Protein AF-A0A3N4JRL7-F1 (afdb_monomer_lite)

Foldseek 3Di:
DDDDDDDPPDPDDDDDDDDPDPVVVVVVVVCCVVPVDPVVVVLVVLVVVADPPAQCVPCVDPVNVCLVVVVDPPDPDPRDDDDDDDPPPCPSRHD

Secondary structure (DSSP, 8-state):
--------------------SSHHHHHHHHHHHH--S-HHHHHHHHHHTPPTTTTHHHHTSHHHHHHHTT-STT------------TTSSGGG--

Structure (mmCIF, N/CA/C/O backbone):
data_AF-A0A3N4JRL7-F1
#
_entry.id   AF-A0A3N4JRL7-F1
#
loop_
_atom_site.group_PDB
_atom_site.id
_atom_site.type_symbol
_atom_site.label_atom_id
_atom_site.label_alt_id
_atom_site.label_comp_id
_atom_site.label_asym_id
_atom_site.label_entity_id
_atom_site.label_seq_id
_atom_site.pdbx_PDB_ins_code
_atom_site.Cartn_x
_atom_site.Cartn_y
_atom_site.Cartn_z
_atom_site.occupancy
_atom_site.B_iso_or_equiv
_atom_site.auth_seq_id
_atom_site.auth_comp_id
_atom_site.auth_asym_id
_atom_site.auth_atom_id
_atom_site.pdbx_PDB_model_num
ATOM 1 N N . MET A 1 1 ? -15.502 32.210 -12.334 1.00 41.66 1 MET A N 1
ATOM 2 C CA . MET A 1 1 ? -15.622 31.040 -13.228 1.00 41.66 1 MET A CA 1
ATOM 3 C C . MET A 1 1 ? -14.226 30.648 -13.697 1.00 41.66 1 MET A C 1
ATOM 5 O O . MET A 1 1 ? -13.744 31.226 -14.654 1.00 41.66 1 MET A O 1
ATOM 9 N N . SER A 1 2 ? -13.546 29.746 -12.988 1.00 27.58 2 SER A N 1
ATOM 10 C CA . SER A 1 2 ? -12.447 28.947 -13.548 1.00 27.58 2 SER A CA 1
ATOM 11 C C . SER A 1 2 ? -12.158 27.776 -12.610 1.00 27.58 2 SER A C 1
ATOM 13 O O . SER A 1 2 ? -12.027 27.971 -11.404 1.00 27.58 2 SER A O 1
ATOM 15 N N . ARG A 1 3 ? -12.145 26.568 -13.174 1.00 40.06 3 ARG A N 1
ATOM 16 C CA . ARG A 1 3 ? -11.757 25.313 -12.526 1.00 40.06 3 ARG A CA 1
ATOM 17 C C . ARG A 1 3 ? -10.258 25.137 -12.725 1.00 40.06 3 ARG A C 1
ATOM 19 O O . ARG A 1 3 ? -9.806 25.296 -13.851 1.00 40.06 3 ARG A O 1
ATOM 26 N N . TYR A 1 4 ? -9.547 24.692 -11.696 1.00 32.97 4 TYR A N 1
ATOM 27 C CA . TYR A 1 4 ? -8.280 23.993 -11.888 1.00 32.97 4 TYR A CA 1
ATOM 28 C C . TYR A 1 4 ? -8.306 22.706 -11.066 1.00 32.97 4 TYR A C 1
ATOM 3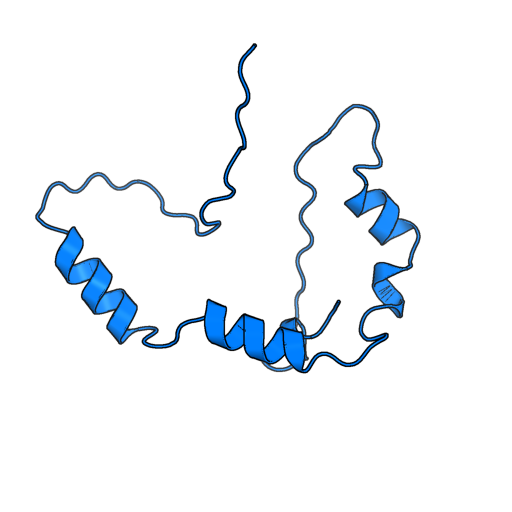0 O O . TYR A 1 4 ? -8.272 22.734 -9.838 1.00 32.97 4 TYR A O 1
ATOM 38 N N . LEU A 1 5 ? -8.452 21.585 -11.781 1.00 41.19 5 LEU A N 1
ATOM 39 C CA . LEU A 1 5 ? -8.035 20.271 -11.313 1.00 41.19 5 LEU A CA 1
ATOM 40 C C . LEU A 1 5 ? -6.511 20.310 -11.179 1.00 41.19 5 LEU A C 1
ATOM 42 O O . LEU A 1 5 ? -5.820 20.690 -12.122 1.00 41.19 5 LEU A O 1
ATOM 46 N N . SER A 1 6 ? -6.010 19.945 -10.006 1.00 35.03 6 SER A N 1
ATOM 47 C CA . SER A 1 6 ? -4.592 19.679 -9.798 1.00 35.03 6 SER A CA 1
ATOM 48 C C . SER A 1 6 ? -4.365 18.196 -10.060 1.00 35.03 6 SER A C 1
ATOM 50 O O . SER A 1 6 ? -4.720 17.348 -9.237 1.00 35.03 6 SER A O 1
ATOM 52 N N . ASP A 1 7 ? -3.840 17.892 -11.244 1.00 35.53 7 ASP A N 1
ATOM 53 C CA . ASP A 1 7 ? -3.345 16.567 -11.589 1.00 35.53 7 ASP A CA 1
ATOM 54 C C . ASP A 1 7 ? -2.097 16.272 -10.748 1.00 35.53 7 ASP A C 1
ATOM 56 O O . ASP A 1 7 ? -1.056 16.919 -10.876 1.00 35.53 7 ASP A O 1
ATOM 60 N N . ASN A 1 8 ? -2.209 15.281 -9.862 1.00 38.88 8 ASN A N 1
ATOM 61 C CA . ASN A 1 8 ? -1.096 14.760 -9.078 1.00 38.88 8 ASN A CA 1
ATOM 62 C C . ASN A 1 8 ? -0.172 13.941 -9.993 1.00 38.88 8 ASN A C 1
ATOM 64 O O . ASN A 1 8 ? -0.342 12.733 -10.169 1.00 38.88 8 ASN A O 1
ATOM 68 N N . VAL A 1 9 ? 0.782 14.630 -10.616 1.00 41.38 9 VAL A N 1
ATOM 69 C CA . VAL A 1 9 ? 1.793 14.039 -11.490 1.00 41.38 9 VAL A CA 1
ATOM 70 C C . VAL A 1 9 ? 3.074 13.786 -10.686 1.00 41.38 9 VAL A C 1
ATOM 72 O O . VAL A 1 9 ? 3.834 14.699 -10.389 1.00 41.38 9 VAL A O 1
ATOM 75 N N . ASN A 1 10 ? 3.322 12.500 -10.420 1.00 42.91 10 ASN A N 1
ATOM 76 C CA . ASN A 1 10 ? 4.628 11.877 -10.171 1.00 42.91 10 ASN A CA 1
ATOM 77 C C . ASN A 1 10 ? 5.431 12.338 -8.938 1.00 42.91 10 ASN A C 1
ATOM 79 O O . ASN A 1 10 ? 6.379 13.115 -9.029 1.00 42.91 10 ASN A O 1
ATOM 83 N N . SER A 1 11 ? 5.170 11.687 -7.801 1.00 36.69 11 SER A N 1
ATOM 84 C CA . SER A 1 11 ? 6.099 11.625 -6.665 1.00 36.69 11 SER A CA 1
ATOM 85 C C . SER A 1 11 ? 7.294 10.708 -6.982 1.00 36.69 11 SER A C 1
ATOM 87 O O . SER A 1 11 ? 7.350 9.550 -6.579 1.00 36.69 11 SER A O 1
ATOM 89 N N . PHE A 1 12 ? 8.261 11.232 -7.731 1.00 43.75 12 PHE A N 1
ATOM 90 C CA . PHE A 1 12 ? 9.648 10.770 -7.705 1.00 43.75 12 PHE A CA 1
ATOM 91 C C . PHE A 1 12 ? 10.523 12.021 -7.704 1.00 43.75 12 PHE A C 1
ATOM 93 O O . PHE A 1 12 ? 10.529 12.768 -8.679 1.00 43.75 12 PHE A O 1
ATOM 100 N N . ASN A 1 13 ? 11.216 12.282 -6.592 1.00 47.38 13 ASN A N 1
ATOM 101 C CA . ASN A 1 13 ? 12.112 13.429 -6.446 1.00 47.38 13 ASN A CA 1
ATOM 102 C C . ASN A 1 13 ? 13.189 13.404 -7.542 1.00 47.38 13 ASN A C 1
ATOM 104 O O . ASN A 1 13 ? 14.169 12.668 -7.441 1.00 47.38 13 ASN A O 1
ATOM 108 N N . VAL A 1 14 ? 13.007 14.219 -8.581 1.00 42.47 14 VAL A N 1
ATOM 109 C CA . VAL A 1 14 ? 14.044 14.548 -9.559 1.00 42.47 14 VAL A CA 1
ATOM 110 C C . VAL A 1 14 ? 14.581 15.918 -9.168 1.00 42.47 14 VAL A C 1
ATOM 112 O O . VAL A 1 14 ? 13.950 16.942 -9.415 1.00 42.47 14 VAL A O 1
ATOM 115 N N . SER A 1 15 ? 15.738 15.943 -8.515 1.00 40.59 15 SER A N 1
ATOM 116 C CA . SER A 1 15 ? 16.517 17.163 -8.335 1.00 40.59 15 SER A CA 1
ATOM 117 C C . SER A 1 15 ? 16.918 17.701 -9.714 1.00 40.59 15 SER A C 1
ATOM 119 O O . SER A 1 15 ? 17.569 17.012 -10.499 1.00 40.59 15 SER A O 1
ATOM 121 N N . ASN A 1 16 ? 16.493 18.930 -10.022 1.00 44.72 16 ASN A N 1
ATOM 122 C CA . ASN A 1 16 ? 16.807 19.630 -11.268 1.00 44.72 16 ASN A CA 1
ATOM 123 C C . ASN A 1 16 ? 18.320 19.879 -11.375 1.00 44.72 16 ASN A C 1
ATOM 125 O O . ASN A 1 16 ? 18.837 20.863 -10.849 1.00 44.72 16 ASN A O 1
ATOM 129 N N . VAL A 1 17 ? 19.026 19.007 -12.091 1.00 45.03 17 VAL A N 1
ATOM 130 C CA . VAL A 1 17 ? 20.345 19.314 -12.651 1.00 45.03 17 VAL A CA 1
ATOM 131 C C . VAL A 1 17 ? 20.117 19.708 -14.105 1.00 45.03 17 VAL A C 1
ATOM 133 O O . VAL A 1 17 ? 19.774 18.877 -14.945 1.00 45.03 17 VAL A O 1
ATOM 136 N N . SER A 1 18 ? 20.245 21.005 -14.378 1.00 49.41 18 SER A N 1
ATOM 137 C CA . SER A 1 18 ? 20.095 21.573 -15.716 1.00 49.41 18 SER A CA 1
ATOM 138 C C . SE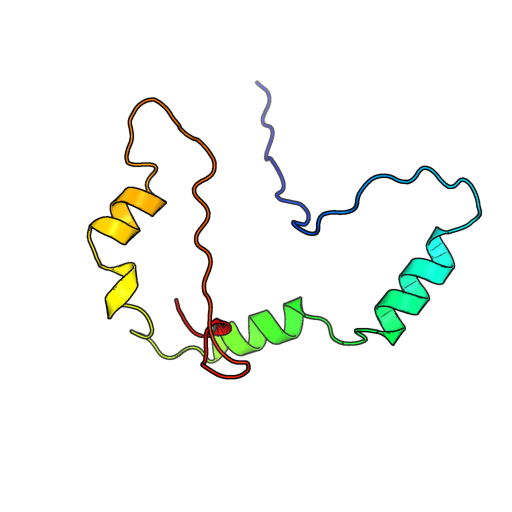R A 1 18 ? 21.288 21.160 -16.581 1.00 49.41 18 SER A C 1
ATOM 140 O O . SER A 1 18 ? 22.316 21.828 -16.582 1.00 49.41 18 SER A O 1
ATOM 142 N N . ASN A 1 19 ? 21.160 20.041 -17.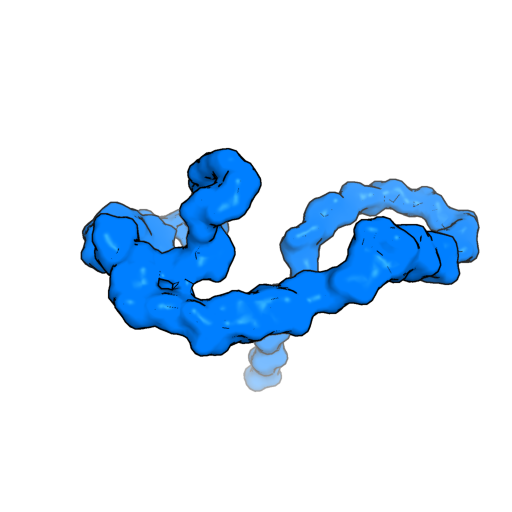298 1.00 46.00 19 ASN A N 1
ATOM 143 C CA . ASN A 1 19 ? 22.127 19.608 -18.303 1.00 46.00 19 ASN A CA 1
ATOM 144 C C . ASN A 1 19 ? 21.465 19.641 -19.683 1.00 46.00 19 ASN A C 1
ATOM 146 O O . ASN A 1 19 ? 20.738 18.734 -20.088 1.00 46.00 19 ASN A O 1
ATOM 150 N N . HIS A 1 20 ? 21.732 20.723 -20.406 1.00 45.81 20 HIS A N 1
ATOM 151 C CA . HIS A 1 20 ? 21.390 20.900 -21.809 1.00 45.81 20 HIS A CA 1
ATOM 152 C C . HIS A 1 20 ? 22.291 20.006 -22.687 1.00 45.81 20 HIS A C 1
ATOM 154 O O . HIS A 1 20 ? 23.255 20.482 -23.281 1.00 45.81 20 HIS A O 1
ATOM 160 N N . PHE A 1 21 ? 21.990 18.710 -22.804 1.00 46.09 21 PHE A N 1
ATOM 161 C CA . PHE A 1 21 ? 22.663 17.819 -23.765 1.00 46.09 21 PHE A CA 1
ATOM 162 C C . PHE A 1 21 ? 21.765 16.647 -24.183 1.00 46.09 21 PHE A C 1
ATOM 164 O O . PHE A 1 21 ? 21.883 15.583 -23.602 1.00 46.09 21 PHE A O 1
ATOM 171 N N . THR A 1 22 ? 20.821 16.836 -25.117 1.00 50.88 22 THR A N 1
ATOM 172 C CA . THR A 1 22 ? 20.080 15.738 -25.803 1.00 50.88 22 THR A CA 1
ATOM 173 C C . THR A 1 22 ? 19.696 14.525 -24.915 1.00 50.88 22 THR A C 1
ATOM 175 O O . THR A 1 22 ? 19.783 13.378 -25.336 1.00 50.88 22 THR A O 1
ATOM 178 N N . VAL A 1 23 ? 19.289 14.776 -23.658 1.00 52.72 23 VAL A N 1
ATOM 179 C CA . VAL A 1 23 ? 19.181 13.778 -22.563 1.00 52.72 23 VAL A CA 1
ATOM 180 C C . VAL A 1 23 ? 17.895 12.939 -22.651 1.00 52.72 23 VAL A C 1
ATOM 182 O O . VAL A 1 23 ? 17.772 11.905 -21.993 1.00 52.72 23 VAL A O 1
ATOM 185 N N . ALA A 1 24 ? 16.917 13.382 -23.446 1.00 56.84 24 ALA A N 1
ATOM 186 C CA . ALA A 1 24 ? 15.580 12.790 -23.481 1.00 56.84 24 ALA A CA 1
ATOM 187 C C . ALA A 1 24 ? 15.567 11.327 -23.968 1.00 56.84 24 ALA A C 1
ATOM 189 O O . ALA A 1 24 ? 14.841 10.516 -23.387 1.00 56.84 24 ALA A O 1
ATOM 190 N N . ASP A 1 25 ? 16.399 10.979 -24.958 1.00 60.09 25 ASP A N 1
ATOM 191 C CA . ASP A 1 25 ? 16.439 9.621 -25.522 1.00 60.09 25 ASP A CA 1
ATOM 192 C C . ASP A 1 25 ? 17.077 8.621 -24.552 1.00 60.09 25 ASP A C 1
ATOM 194 O O . ASP A 1 25 ? 16.438 7.653 -24.140 1.00 60.09 25 ASP A O 1
ATOM 198 N N . HIS A 1 26 ? 18.284 8.900 -24.058 1.00 73.12 26 HIS A N 1
ATOM 199 C CA . HIS A 1 26 ? 18.997 7.944 -23.206 1.00 73.12 26 HIS A CA 1
ATOM 200 C C . HIS A 1 26 ? 18.334 7.717 -21.848 1.00 73.12 26 HIS A C 1
ATOM 202 O O . HIS A 1 26 ? 18.379 6.610 -21.320 1.00 73.12 26 HIS A O 1
ATOM 208 N N . ARG A 1 27 ? 17.688 8.732 -21.256 1.00 77.88 27 ARG A N 1
ATOM 209 C CA . ARG A 1 27 ? 16.960 8.539 -19.990 1.00 77.88 27 ARG A CA 1
ATOM 210 C C . ARG A 1 27 ? 15.805 7.557 -20.167 1.00 77.88 27 ARG A C 1
ATOM 212 O O . ARG A 1 27 ? 15.592 6.716 -19.298 1.00 77.88 27 ARG A O 1
ATOM 219 N N . SER A 1 28 ? 15.064 7.676 -21.263 1.00 75.44 28 SER A N 1
ATOM 220 C CA . SER A 1 28 ? 13.921 6.809 -21.553 1.00 75.44 28 SER A CA 1
ATOM 221 C C . SER A 1 28 ? 14.382 5.379 -21.834 1.00 75.44 28 SER A C 1
ATOM 223 O O . SER A 1 28 ? 13.815 4.440 -21.283 1.00 75.44 28 SER A O 1
ATOM 225 N N . GLU A 1 29 ? 15.471 5.217 -22.587 1.00 81.00 29 GLU A N 1
ATOM 226 C CA . GLU A 1 29 ? 16.120 3.923 -22.839 1.00 81.00 29 GLU A CA 1
ATOM 227 C C . GLU A 1 29 ? 16.644 3.271 -21.553 1.00 81.00 29 GLU A C 1
ATOM 229 O O . GLU A 1 29 ? 16.393 2.094 -21.305 1.00 81.00 29 GLU A O 1
ATOM 234 N N . ILE A 1 30 ? 17.326 4.036 -20.693 1.00 82.31 30 ILE A N 1
ATOM 235 C CA . ILE A 1 30 ? 17.850 3.547 -19.411 1.00 82.31 30 ILE A CA 1
ATOM 236 C C . ILE A 1 30 ? 16.706 3.164 -18.470 1.00 82.31 30 ILE A C 1
ATOM 238 O O . ILE A 1 30 ? 16.792 2.137 -17.805 1.00 82.31 30 ILE A O 1
ATOM 242 N N . LEU A 1 31 ? 15.627 3.950 -18.401 1.00 75.06 31 LEU A N 1
ATOM 243 C CA . LEU A 1 31 ? 14.460 3.614 -17.579 1.00 75.06 31 LEU A CA 1
ATOM 244 C C . LEU A 1 31 ? 13.740 2.367 -18.103 1.00 75.06 31 LEU A C 1
ATOM 246 O O . LEU A 1 31 ? 13.387 1.504 -17.301 1.00 75.06 31 LEU A O 1
ATOM 250 N N . ALA A 1 32 ? 13.589 2.239 -19.423 1.00 76.19 32 ALA A N 1
ATOM 251 C CA . ALA A 1 32 ? 13.047 1.042 -20.058 1.00 76.19 32 ALA A CA 1
ATOM 252 C C . ALA A 1 32 ? 13.946 -0.189 -19.844 1.00 76.19 32 ALA A C 1
ATOM 254 O O . ALA A 1 32 ? 13.443 -1.298 -19.700 1.00 76.19 32 ALA A O 1
ATOM 255 N N . TRP A 1 33 ? 15.267 -0.009 -19.773 1.00 82.56 33 TRP A N 1
ATOM 256 C CA . TRP A 1 33 ? 16.220 -1.078 -19.472 1.00 82.56 33 TRP A CA 1
ATOM 257 C C . TRP A 1 33 ? 16.234 -1.474 -17.984 1.00 82.56 33 TRP A C 1
ATOM 259 O O . TRP A 1 33 ? 16.239 -2.662 -17.667 1.00 82.56 33 TRP A O 1
ATOM 269 N N . LEU A 1 34 ? 16.213 -0.501 -17.065 1.00 75.38 34 LEU A N 1
ATOM 270 C CA . LEU A 1 34 ? 16.235 -0.723 -15.609 1.00 75.38 34 LEU A CA 1
ATOM 271 C C . LEU A 1 34 ? 14.919 -1.294 -15.082 1.00 75.38 34 LEU A C 1
ATOM 273 O O . LEU A 1 34 ? 14.905 -2.137 -14.186 1.00 75.38 34 LEU A O 1
ATOM 277 N N . SER A 1 35 ? 13.806 -0.795 -15.606 1.00 67.81 35 SER A N 1
ATOM 278 C CA . SER A 1 35 ? 12.463 -1.232 -15.260 1.00 67.81 35 SER A CA 1
ATOM 279 C C . SER A 1 35 ? 11.643 -1.320 -16.543 1.00 67.81 35 SER A C 1
ATOM 281 O O . SER A 1 35 ? 10.770 -0.482 -16.762 1.00 67.81 35 SER A O 1
ATOM 283 N N . PRO A 1 36 ? 11.832 -2.385 -17.350 1.00 67.38 36 PRO A N 1
ATOM 284 C CA . PRO A 1 36 ? 10.928 -2.690 -18.470 1.00 67.38 36 PRO A CA 1
ATOM 285 C C . PRO A 1 36 ? 9.487 -2.941 -17.994 1.00 67.38 36 PRO A C 1
ATOM 287 O O . PRO A 1 36 ? 8.554 -3.091 -18.776 1.00 67.38 36 PRO A O 1
ATOM 290 N N . LEU A 1 37 ? 9.329 -3.043 -16.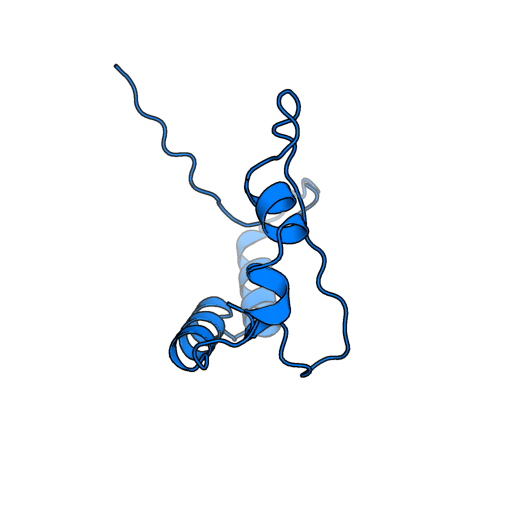675 1.00 58.22 37 LEU A N 1
ATOM 291 C CA . LEU A 1 37 ? 8.126 -3.306 -15.929 1.00 58.22 37 LEU A CA 1
ATOM 292 C C . LEU A 1 37 ? 7.340 -2.021 -15.761 1.00 58.22 37 LEU A C 1
ATOM 294 O O . LEU A 1 37 ? 7.722 -1.185 -14.952 1.00 58.22 37 LEU A O 1
ATOM 298 N N . GLU A 1 38 ? 6.211 -1.956 -16.449 1.00 70.88 38 GLU A N 1
ATOM 299 C CA . GLU A 1 38 ? 5.048 -1.125 -16.158 1.00 70.88 38 GLU A CA 1
ATOM 300 C C . GLU A 1 38 ? 4.634 -1.274 -14.677 1.00 70.88 38 GLU A C 1
ATOM 302 O O . GLU A 1 38 ? 3.833 -2.159 -14.333 1.00 70.88 38 GLU A O 1
ATOM 307 N N . PRO A 1 39 ? 5.150 -0.447 -13.744 1.00 76.19 39 PRO A N 1
ATOM 308 C CA . PRO A 1 39 ? 4.909 -0.649 -12.318 1.00 76.19 39 PRO A CA 1
ATOM 309 C C . PRO A 1 39 ? 3.440 -0.387 -12.005 1.00 76.19 39 PRO A C 1
ATOM 311 O O . PRO A 1 39 ? 2.870 -0.999 -11.104 1.00 76.19 39 PRO A O 1
ATOM 314 N N . GLN A 1 40 ? 2.822 0.487 -12.804 1.00 79.38 40 GLN A N 1
ATOM 315 C CA . GLN A 1 40 ? 1.398 0.757 -12.787 1.00 79.38 40 GLN A CA 1
ATOM 316 C C . GLN A 1 40 ? 0.600 -0.506 -13.109 1.00 79.38 40 GLN A C 1
ATOM 318 O O . GLN A 1 40 ? -0.251 -0.880 -12.309 1.00 79.38 40 GLN A O 1
ATOM 323 N N . THR A 1 41 ? 0.914 -1.220 -14.193 1.00 83.56 41 THR A N 1
ATOM 324 C CA . THR A 1 41 ? 0.232 -2.473 -14.564 1.00 83.56 41 THR A CA 1
ATOM 325 C C . THR A 1 41 ? 0.340 -3.518 -13.460 1.00 83.56 41 THR A C 1
ATOM 327 O O . THR A 1 41 ? -0.670 -4.087 -13.044 1.00 83.56 41 THR A O 1
ATOM 330 N N . ARG A 1 42 ? 1.540 -3.717 -12.900 1.00 82.75 42 ARG A N 1
ATOM 331 C CA . ARG A 1 42 ? 1.731 -4.636 -11.767 1.00 82.75 42 ARG A CA 1
ATOM 332 C C . ARG A 1 42 ? 0.955 -4.186 -10.530 1.00 82.75 42 ARG A C 1
ATOM 334 O O . ARG A 1 42 ? 0.390 -5.012 -9.820 1.00 82.75 42 ARG A O 1
ATOM 341 N N . HIS A 1 43 ? 0.927 -2.887 -10.249 1.00 83.88 43 HIS A N 1
ATOM 342 C CA . HIS A 1 43 ? 0.172 -2.349 -9.126 1.00 83.88 43 HIS A CA 1
ATOM 343 C C . HIS A 1 43 ? -1.335 -2.558 -9.315 1.00 83.88 43 HIS A C 1
ATOM 345 O O . HIS A 1 43 ? -2.001 -2.953 -8.362 1.00 83.88 43 HIS A O 1
ATOM 351 N N . GLN A 1 44 ? -1.869 -2.357 -10.525 1.00 87.12 44 GLN A N 1
ATOM 352 C CA . GLN A 1 44 ? -3.275 -2.636 -10.826 1.00 87.12 44 GLN A CA 1
ATOM 353 C C . GLN A 1 44 ? -3.602 -4.125 -10.667 1.00 87.12 44 GLN A C 1
ATOM 355 O O . GLN A 1 44 ? -4.592 -4.448 -10.019 1.00 87.12 44 GLN A O 1
ATOM 360 N N . ASP A 1 45 ? -2.753 -5.030 -11.160 1.00 88.56 45 ASP A N 1
ATOM 361 C CA . ASP A 1 45 ? -2.931 -6.477 -10.963 1.00 88.56 45 ASP A CA 1
ATOM 362 C C . ASP A 1 45 ? -2.889 -6.872 -9.475 1.00 88.56 45 ASP A C 1
ATOM 364 O O . ASP A 1 45 ? -3.704 -7.655 -8.998 1.00 88.56 45 ASP A O 1
ATOM 368 N N . ILE A 1 46 ? -1.999 -6.272 -8.679 1.00 88.38 46 ILE A N 1
ATOM 369 C CA . ILE A 1 46 ? -2.005 -6.495 -7.226 1.00 88.38 46 ILE A CA 1
ATOM 370 C C . ILE A 1 46 ? -3.296 -5.956 -6.606 1.00 88.38 46 ILE A C 1
ATOM 372 O O . ILE A 1 46 ? -3.866 -6.614 -5.738 1.00 88.38 46 ILE A O 1
ATOM 376 N N . ARG A 1 47 ? -3.777 -4.782 -7.038 1.00 87.31 47 ARG A N 1
ATOM 377 C CA . ARG A 1 47 ? -5.025 -4.186 -6.537 1.00 87.31 47 ARG A CA 1
ATOM 378 C C . ARG A 1 47 ? -6.231 -5.087 -6.784 1.00 87.31 47 ARG A C 1
ATOM 380 O O . ARG A 1 47 ? -7.046 -5.204 -5.874 1.00 87.31 47 ARG A O 1
ATOM 387 N N . THR A 1 48 ? -6.337 -5.731 -7.949 1.00 89.81 48 THR A N 1
ATOM 388 C CA . THR A 1 48 ? -7.445 -6.659 -8.250 1.00 89.81 48 THR A CA 1
ATOM 389 C C . THR A 1 48 ? -7.377 -7.942 -7.423 1.00 89.81 48 THR A C 1
ATOM 391 O O . THR A 1 48 ? -8.410 -8.549 -7.158 1.00 89.81 48 THR A O 1
ATOM 394 N N . ARG A 1 49 ? -6.183 -8.334 -6.967 1.00 89.31 49 ARG A N 1
ATOM 395 C CA . ARG A 1 49 ? -5.948 -9.535 -6.147 1.00 89.31 49 ARG A CA 1
ATOM 396 C C . ARG A 1 49 ? -5.970 -9.288 -4.637 1.00 89.31 49 ARG A C 1
ATOM 398 O O . ARG A 1 49 ? -5.741 -10.228 -3.874 1.00 89.31 49 ARG A O 1
ATOM 405 N N . ARG A 1 50 ? -6.185 -8.053 -4.169 1.00 89.88 50 ARG A N 1
ATOM 406 C CA . ARG A 1 50 ? -6.225 -7.772 -2.724 1.00 89.88 50 ARG A CA 1
ATOM 407 C C . ARG A 1 50 ? -7.400 -8.496 -2.075 1.00 89.88 50 ARG A C 1
ATOM 409 O O . ARG A 1 50 ? -8.525 -8.443 -2.560 1.00 89.88 50 ARG A O 1
ATOM 416 N N . VAL A 1 51 ? -7.129 -9.130 -0.940 1.00 89.62 51 VAL A N 1
ATOM 417 C CA . VAL A 1 51 ? -8.157 -9.771 -0.120 1.00 89.62 51 VAL A CA 1
ATOM 418 C C . VAL A 1 51 ? -8.843 -8.706 0.735 1.00 89.62 51 VAL A C 1
ATOM 420 O O . VAL A 1 51 ? -8.183 -7.861 1.344 1.00 89.62 51 VAL A O 1
ATOM 423 N N . ASN A 1 52 ? -10.175 -8.743 0.785 1.00 89.69 52 ASN A N 1
ATOM 424 C CA . ASN A 1 52 ? -10.959 -7.825 1.609 1.00 89.69 52 ASN A CA 1
ATOM 425 C C . ASN A 1 52 ? -10.588 -7.956 3.095 1.00 89.69 52 ASN A C 1
ATOM 427 O O . ASN A 1 52 ? -10.330 -9.050 3.589 1.00 89.69 52 ASN A O 1
ATOM 431 N N . GLY A 1 53 ? -10.574 -6.830 3.810 1.00 89.25 53 GLY A N 1
ATOM 432 C CA . GLY A 1 53 ? -10.253 -6.780 5.242 1.00 89.25 53 GLY A CA 1
ATOM 433 C C . GLY A 1 53 ? -8.755 -6.709 5.570 1.00 89.25 53 GLY A C 1
ATOM 434 O O . GLY A 1 53 ? -8.397 -6.392 6.706 1.00 89.25 53 GLY A O 1
ATOM 435 N N . VAL A 1 54 ? -7.858 -6.925 4.599 1.00 91.75 54 VAL A N 1
ATOM 436 C CA . VAL A 1 54 ? -6.410 -6.775 4.817 1.00 91.75 54 VAL A CA 1
ATOM 437 C C . VAL A 1 54 ? -6.073 -5.318 5.122 1.00 91.75 54 VAL A C 1
ATOM 439 O O . VAL A 1 54 ? -6.291 -4.433 4.303 1.00 91.75 54 VAL A O 1
ATOM 442 N N . GLY A 1 55 ? -5.500 -5.086 6.303 1.00 91.00 55 GLY A N 1
ATOM 443 C CA . GLY A 1 55 ? -5.160 -3.746 6.782 1.00 91.00 55 GLY A CA 1
ATOM 444 C C . GLY A 1 55 ? -6.235 -3.100 7.651 1.00 91.00 55 GLY A C 1
ATOM 445 O O . GLY A 1 55 ? -5.963 -2.066 8.246 1.00 91.00 55 GLY A O 1
ATOM 446 N N . SER A 1 56 ? -7.413 -3.716 7.820 1.00 93.75 56 SER A N 1
ATOM 447 C CA . SER A 1 56 ? -8.469 -3.150 8.679 1.00 93.75 56 SER A CA 1
ATOM 448 C C . SER A 1 56 ? -8.024 -2.958 10.131 1.00 93.75 56 SER A C 1
ATOM 450 O O . SER A 1 56 ? -8.445 -2.000 10.767 1.00 93.75 56 SER A O 1
ATOM 452 N N . TRP A 1 57 ? -7.112 -3.803 10.621 1.00 91.81 57 TRP A N 1
ATOM 453 C CA . TRP A 1 57 ? -6.498 -3.675 11.948 1.00 91.81 57 TRP A CA 1
ATOM 454 C C . TRP A 1 57 ? -5.711 -2.366 12.149 1.00 91.81 57 TRP A C 1
ATOM 456 O O . TRP A 1 57 ? -5.497 -1.972 13.287 1.00 91.81 57 TRP A O 1
ATOM 466 N N . LEU A 1 58 ? -5.289 -1.707 11.064 1.00 92.31 58 LEU A N 1
ATOM 467 C CA . LEU A 1 58 ? -4.588 -0.419 11.070 1.00 92.31 58 LEU A CA 1
ATOM 468 C C . LEU A 1 58 ? -5.500 0.720 10.598 1.00 92.31 58 LEU A C 1
ATOM 470 O O . LEU A 1 58 ? -5.551 1.783 11.195 1.00 92.31 58 LEU A O 1
ATOM 474 N N . LEU A 1 59 ? -6.223 0.508 9.503 1.00 91.69 59 LEU A N 1
ATOM 475 C CA . LEU A 1 59 ? -6.903 1.583 8.775 1.00 91.69 59 LEU A CA 1
ATOM 476 C C . LEU A 1 59 ? -8.246 1.978 9.391 1.00 91.69 59 LEU A C 1
ATOM 478 O O . LEU A 1 59 ? -8.831 3.001 9.036 1.00 91.69 59 LEU A O 1
ATOM 482 N N . GLN A 1 60 ? -8.761 1.151 10.300 1.00 94.00 60 GLN A N 1
ATOM 483 C CA . GLN A 1 60 ? -9.965 1.464 11.059 1.00 94.00 60 GLN A CA 1
ATOM 484 C C . GLN A 1 60 ? -9.671 2.101 12.415 1.00 94.00 60 GLN A C 1
ATOM 486 O O . GLN A 1 60 ? -10.624 2.464 13.106 1.00 94.00 60 GLN A O 1
ATOM 491 N N . THR A 1 61 ? -8.400 2.240 12.800 1.00 94.44 61 THR A N 1
ATOM 492 C CA . THR A 1 61 ? -8.060 2.863 14.075 1.00 94.44 61 THR A CA 1
ATOM 493 C C . THR A 1 61 ? -8.302 4.371 14.018 1.00 94.44 61 THR A C 1
ATOM 495 O O . THR A 1 61 ? -8.276 4.994 12.950 1.00 94.44 61 THR A O 1
ATOM 498 N N . GLU A 1 62 ? -8.594 4.962 15.172 1.00 93.06 62 GLU A N 1
ATOM 499 C CA . GLU A 1 62 ? -8.874 6.394 15.280 1.00 93.06 62 GLU A CA 1
ATOM 500 C C . GLU A 1 62 ? -7.639 7.229 14.928 1.00 93.06 62 GLU A C 1
ATOM 502 O O . GLU A 1 62 ? -7.757 8.264 14.280 1.00 93.06 62 GLU A O 1
ATOM 507 N N . GLU A 1 63 ? -6.446 6.740 15.262 1.00 91.25 63 GLU A N 1
ATOM 508 C CA . GLU A 1 63 ? -5.173 7.398 14.980 1.00 91.25 63 GLU A CA 1
ATOM 509 C C . GLU A 1 63 ? -4.921 7.497 13.479 1.00 91.25 63 GLU A C 1
ATOM 511 O O . GLU A 1 63 ? -4.567 8.569 12.989 1.00 91.25 63 GLU A O 1
ATOM 516 N N . PHE A 1 64 ? -5.134 6.403 12.736 1.00 90.25 64 PHE A N 1
ATOM 517 C CA . PHE A 1 64 ? -4.969 6.417 11.286 1.00 90.25 64 PHE A CA 1
ATOM 518 C C . PHE A 1 64 ? -5.990 7.343 10.624 1.00 90.25 64 PHE A C 1
ATOM 520 O O . PHE A 1 64 ? -5.635 8.107 9.731 1.00 90.25 64 PHE A O 1
ATOM 527 N N . ARG A 1 65 ? -7.251 7.313 11.068 1.00 90.62 65 ARG A N 1
ATOM 528 C CA . ARG A 1 65 ? -8.302 8.182 10.518 1.00 90.62 65 ARG A CA 1
ATOM 529 C C . ARG A 1 65 ? -8.045 9.653 10.826 1.00 90.62 65 ARG A C 1
ATOM 531 O O . ARG A 1 65 ? -8.074 10.464 9.916 1.00 90.62 65 ARG A O 1
ATOM 538 N N . SER A 1 66 ? -7.687 9.980 12.065 1.00 87.88 66 SER A N 1
ATOM 539 C CA . SER A 1 66 ? -7.316 11.340 12.473 1.00 87.88 66 SER A CA 1
ATOM 540 C C . SER A 1 66 ? -6.101 11.860 11.699 1.00 87.88 66 SER A C 1
ATOM 542 O O . SER A 1 66 ? -6.092 13.003 11.243 1.00 87.88 66 SER A O 1
ATOM 544 N N . TRP A 1 67 ? -5.096 11.008 11.474 1.00 88.38 67 TRP A N 1
ATOM 545 C CA . TRP A 1 67 ? -3.963 11.320 10.602 1.00 88.38 67 TRP A CA 1
ATOM 546 C C . TRP A 1 67 ? -4.398 11.567 9.147 1.00 88.38 67 TRP A C 1
ATOM 548 O O . TRP A 1 67 ? -3.978 12.555 8.548 1.00 88.38 67 TRP A O 1
ATOM 558 N N . CYS A 1 68 ? -5.253 10.702 8.591 1.00 86.12 68 CYS A N 1
ATOM 559 C CA . CYS A 1 68 ? -5.707 10.770 7.200 1.00 86.12 68 CYS A CA 1
ATOM 560 C C . CYS A 1 68 ? -6.612 11.981 6.928 1.00 86.12 68 CYS A C 1
ATOM 562 O O . CYS A 1 68 ? -6.498 12.614 5.880 1.00 86.12 68 CYS A O 1
ATOM 564 N N . ASP A 1 69 ? -7.491 12.313 7.872 1.00 83.81 69 ASP A N 1
ATOM 565 C CA . ASP A 1 69 ? -8.495 13.371 7.740 1.00 83.81 69 ASP A CA 1
ATOM 566 C C . ASP A 1 69 ? -7.933 14.770 8.071 1.00 83.81 69 ASP A C 1
ATOM 568 O O . ASP A 1 69 ? -8.669 15.757 8.063 1.00 83.81 69 ASP A O 1
ATOM 572 N N . GLY A 1 70 ? -6.625 14.884 8.342 1.00 72.38 70 GLY A N 1
ATOM 573 C CA . GLY A 1 70 ? -5.973 16.161 8.642 1.00 72.38 70 GLY A CA 1
ATOM 574 C C . GLY A 1 70 ? -6.356 16.706 10.020 1.00 72.38 70 GLY A C 1
ATOM 575 O O . GLY A 1 70 ? -6.647 17.892 10.163 1.00 72.38 70 GLY A O 1
ATOM 576 N N . GLY A 1 71 ? -6.366 15.835 11.036 1.00 61.06 71 GLY A N 1
ATOM 577 C CA . GLY A 1 71 ? -6.906 16.033 12.388 1.00 61.06 71 GLY A CA 1
ATOM 578 C C . GLY A 1 71 ? -6.299 17.143 13.258 1.00 61.06 71 GLY A C 1
ATOM 579 O O . GLY A 1 71 ? -6.482 17.132 14.475 1.00 61.06 71 GLY A O 1
ATOM 580 N N . ARG A 1 72 ? -5.610 18.132 12.685 1.00 57.78 72 ARG A N 1
ATOM 581 C CA . ARG A 1 72 ? -5.303 19.395 13.364 1.00 57.78 72 ARG A CA 1
ATOM 582 C C . ARG A 1 72 ? -5.827 20.550 12.526 1.00 57.78 72 ARG A C 1
ATOM 584 O O . ARG A 1 72 ? -5.201 20.976 11.561 1.00 57.78 72 ARG A O 1
ATOM 591 N N . ALA A 1 73 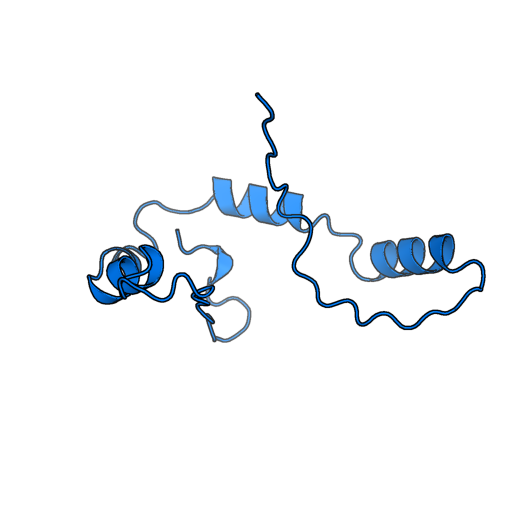? -6.995 21.050 12.926 1.00 54.31 73 ALA A N 1
ATOM 592 C CA . ALA A 1 73 ? -7.593 22.273 12.410 1.00 54.31 73 ALA A CA 1
ATOM 593 C C . ALA A 1 73 ? -6.558 23.416 12.437 1.00 54.31 73 ALA A C 1
ATOM 595 O O . ALA A 1 73 ? -6.293 23.990 13.489 1.00 54.31 73 ALA A O 1
ATOM 596 N N . GLY A 1 74 ? -5.943 23.701 11.288 1.00 54.88 74 GLY A N 1
ATOM 597 C CA . GLY A 1 74 ? -4.950 24.768 11.127 1.00 54.88 74 GLY A CA 1
ATOM 598 C C . GLY A 1 74 ? -3.718 24.392 10.301 1.00 54.88 74 GLY A C 1
ATOM 599 O O . GLY A 1 74 ? -3.133 25.276 9.688 1.00 54.88 74 GLY A O 1
ATOM 600 N N . GLU A 1 75 ? -3.368 23.108 10.212 1.00 55.25 75 GLU A N 1
ATOM 601 C CA . GLU A 1 75 ? -2.227 22.611 9.429 1.00 55.25 75 GLU A CA 1
ATOM 602 C C . GLU A 1 75 ? -2.707 21.485 8.511 1.00 55.25 75 GLU A C 1
ATOM 604 O O . GLU A 1 75 ? -2.588 20.297 8.803 1.00 55.25 75 GLU A O 1
ATOM 609 N N . SER A 1 76 ? -3.265 21.866 7.361 1.00 56.84 76 SER A N 1
ATOM 610 C CA . SER A 1 76 ? -3.381 20.988 6.193 1.00 56.84 76 SER A CA 1
ATOM 611 C C . SER A 1 76 ? -1.994 20.747 5.589 1.00 56.84 76 SER A C 1
ATOM 613 O O . SER A 1 76 ? -1.752 21.089 4.431 1.00 56.84 76 SER A O 1
ATOM 615 N N . ASP A 1 77 ? -1.060 20.252 6.396 1.00 59.91 77 ASP A N 1
ATOM 616 C CA . ASP A 1 77 ? 0.289 19.947 5.954 1.00 59.91 77 ASP A CA 1
ATOM 617 C C . ASP A 1 77 ? 0.364 18.453 5.638 1.00 59.91 77 ASP A C 1
ATOM 619 O O . ASP A 1 77 ? -0.188 17.618 6.354 1.00 59.91 77 ASP A O 1
ATOM 623 N N . ASN A 1 78 ? 0.949 18.126 4.490 1.00 66.69 78 ASN A N 1
ATOM 624 C CA . ASN A 1 78 ? 0.816 16.836 3.812 1.00 66.69 78 ASN A CA 1
ATOM 625 C C . ASN A 1 78 ? 1.239 15.646 4.697 1.00 66.69 78 ASN A C 1
ATOM 627 O O . ASN A 1 78 ? 2.407 15.245 4.726 1.00 66.69 78 ASN A O 1
ATOM 631 N N . ALA A 1 79 ? 0.276 15.054 5.403 1.00 76.44 79 ALA A N 1
ATOM 632 C CA . ALA A 1 79 ? 0.521 13.954 6.318 1.00 76.44 79 ALA A CA 1
ATOM 633 C C . ALA A 1 79 ? 1.048 12.738 5.533 1.00 76.44 79 ALA A C 1
ATOM 635 O O . ALA A 1 79 ? 0.392 12.226 4.627 1.00 76.44 79 ALA A O 1
ATOM 636 N N . THR A 1 80 ? 2.266 12.289 5.852 1.00 85.31 80 THR A N 1
ATOM 637 C CA . THR A 1 80 ? 2.942 11.187 5.146 1.00 85.31 80 THR A CA 1
ATOM 638 C C . THR A 1 80 ? 3.083 9.975 6.061 1.00 85.31 80 THR A C 1
ATOM 640 O O . THR A 1 80 ? 3.632 10.085 7.155 1.00 85.31 80 THR A O 1
ATOM 643 N N . LEU A 1 81 ? 2.619 8.807 5.603 1.00 86.19 81 LEU A N 1
ATOM 644 C CA . LEU A 1 81 ? 2.780 7.532 6.301 1.00 86.19 81 LEU A CA 1
ATOM 645 C C . LEU A 1 81 ? 3.897 6.729 5.642 1.00 86.19 81 LEU A C 1
ATOM 647 O O . LEU A 1 81 ? 3.822 6.385 4.461 1.00 86.19 81 LEU A O 1
ATOM 651 N N . PHE A 1 82 ? 4.919 6.390 6.423 1.00 89.56 82 PHE A N 1
ATOM 652 C CA . PHE A 1 82 ? 6.016 5.553 5.960 1.00 89.56 82 PHE A CA 1
ATOM 653 C C . PHE A 1 82 ? 5.843 4.107 6.438 1.00 89.56 82 PHE A C 1
ATOM 655 O O . PHE A 1 82 ? 5.947 3.805 7.625 1.00 89.56 82 PHE A O 1
ATOM 662 N N . CYS A 1 83 ? 5.587 3.197 5.497 1.00 88.50 83 CYS A N 1
ATOM 663 C CA . CYS A 1 83 ? 5.427 1.771 5.778 1.00 88.50 83 CYS A CA 1
ATOM 664 C C . CYS A 1 83 ? 6.767 1.029 5.632 1.00 88.50 83 CYS A C 1
ATOM 666 O O . CYS A 1 83 ? 7.160 0.642 4.527 1.00 88.50 83 CYS A O 1
ATOM 668 N N . CYS A 1 84 ? 7.456 0.790 6.749 1.00 91.69 84 CYS A N 1
ATOM 669 C CA . CYS A 1 84 ? 8.711 0.033 6.797 1.00 91.69 84 CYS A CA 1
ATOM 670 C C . CYS A 1 84 ? 8.486 -1.483 6.839 1.00 91.69 84 CYS A C 1
ATOM 672 O O . CYS A 1 84 ? 7.523 -1.973 7.420 1.00 91.69 84 CYS A O 1
ATOM 674 N N . GLY A 1 85 ? 9.423 -2.247 6.278 1.00 92.25 85 GLY A N 1
ATOM 675 C CA . GLY A 1 85 ? 9.485 -3.698 6.461 1.00 92.25 85 GLY A CA 1
ATOM 676 C C . GLY A 1 85 ? 10.266 -4.392 5.354 1.00 92.25 85 GLY A C 1
ATOM 677 O O . GLY A 1 85 ? 10.483 -3.804 4.289 1.00 92.25 85 GLY A O 1
ATOM 678 N N . ASN A 1 86 ? 10.634 -5.654 5.573 1.00 94.75 86 ASN A N 1
ATOM 679 C CA . ASN A 1 86 ? 11.411 -6.444 4.614 1.00 94.75 86 ASN A CA 1
ATOM 680 C C . ASN A 1 86 ? 10.720 -6.543 3.234 1.00 94.75 86 ASN A C 1
ATOM 682 O O . ASN A 1 86 ? 9.496 -6.369 3.117 1.00 94.75 86 ASN A O 1
ATOM 686 N N . PRO A 1 87 ? 11.470 -6.797 2.149 1.00 91.06 87 PRO A N 1
ATOM 687 C CA . PRO A 1 87 ? 10.878 -7.116 0.852 1.00 91.06 87 PRO A CA 1
ATOM 688 C C . PRO A 1 87 ? 9.902 -8.300 0.963 1.00 91.06 87 PRO A C 1
ATOM 690 O O . PRO A 1 87 ? 10.142 -9.239 1.713 1.00 91.06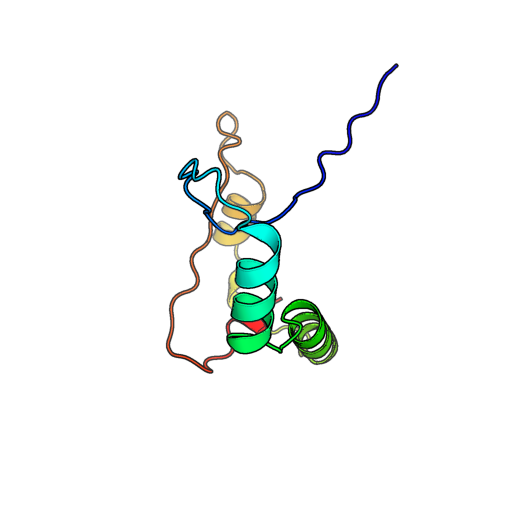 87 PRO A O 1
ATOM 693 N N . GLY A 1 88 ? 8.778 -8.251 0.245 1.00 87.44 88 GLY A N 1
ATOM 694 C CA . GLY A 1 88 ? 7.811 -9.359 0.203 1.00 87.44 88 GLY A CA 1
ATOM 695 C C . GLY A 1 88 ? 6.803 -9.446 1.359 1.00 87.44 88 GLY A C 1
ATOM 696 O O . GLY A 1 88 ? 5.834 -10.182 1.226 1.00 87.44 88 GLY A O 1
ATOM 697 N N . VAL A 1 89 ? 6.918 -8.646 2.429 1.00 90.69 89 VAL A N 1
ATOM 698 C CA . VAL A 1 89 ? 5.996 -8.693 3.599 1.00 90.69 89 VAL A CA 1
ATOM 699 C C . VAL A 1 89 ? 4.560 -8.210 3.330 1.00 90.69 89 VAL A C 1
ATOM 701 O O . VAL A 1 89 ? 3.772 -8.049 4.253 1.00 90.69 89 VAL A O 1
ATOM 704 N N . GLY A 1 90 ? 4.206 -7.929 2.075 1.00 89.00 90 GLY A N 1
ATOM 705 C CA . GLY A 1 90 ? 2.826 -7.604 1.709 1.00 89.00 90 GLY A CA 1
ATOM 706 C C . GLY A 1 90 ? 2.417 -6.135 1.857 1.00 89.00 90 GLY A C 1
ATOM 707 O O . GLY A 1 90 ? 1.233 -5.841 1.757 1.00 89.00 90 GLY A O 1
ATOM 708 N N . LYS A 1 91 ? 3.360 -5.190 2.002 1.00 91.06 91 LYS A N 1
ATOM 709 C CA . LYS A 1 91 ? 3.057 -3.740 2.080 1.00 91.06 91 LYS A CA 1
ATOM 710 C C . LYS A 1 91 ? 2.104 -3.255 0.972 1.00 91.06 91 LYS A C 1
ATOM 712 O O . LYS A 1 91 ? 1.191 -2.485 1.230 1.00 91.06 91 LYS A O 1
ATOM 717 N N . THR A 1 92 ? 2.274 -3.751 -0.256 1.00 90.00 92 THR A N 1
ATOM 718 C CA . THR A 1 92 ? 1.455 -3.377 -1.428 1.00 90.00 92 THR A CA 1
ATOM 719 C C . THR A 1 92 ? 0.027 -3.951 -1.404 1.00 90.00 92 THR A C 1
ATOM 721 O O . THR A 1 92 ? -0.796 -3.549 -2.228 1.00 90.00 92 THR A O 1
ATOM 724 N N . TYR A 1 93 ? -0.283 -4.877 -0.491 1.00 89.25 93 TYR A N 1
ATOM 725 C CA . TYR A 1 93 ? -1.594 -5.527 -0.367 1.00 89.25 93 TYR A CA 1
ATOM 726 C C . TYR A 1 93 ? -2.517 -4.879 0.676 1.00 89.25 93 TYR A C 1
ATOM 728 O O . TYR A 1 93 ? -3.698 -5.213 0.707 1.00 89.25 93 TYR A O 1
ATOM 736 N N . ILE A 1 94 ? -2.016 -3.946 1.492 1.00 87.06 94 ILE A N 1
ATOM 737 C CA . ILE A 1 94 ? -2.820 -3.190 2.466 1.00 87.06 94 ILE A CA 1
ATOM 738 C C . ILE A 1 94 ? -3.806 -2.273 1.714 1.00 87.06 94 ILE A C 1
ATOM 740 O O . ILE A 1 94 ? -3.420 -1.624 0.733 1.00 87.06 94 ILE A O 1
ATOM 744 N N . ARG A 1 95 ? -5.081 -2.258 2.131 1.00 76.88 95 ARG A N 1
ATOM 745 C CA . ARG A 1 95 ? -6.150 -1.432 1.546 1.00 76.88 95 ARG A CA 1
ATOM 746 C C . ARG A 1 95 ? -6.918 -0.674 2.603 1.00 76.88 95 ARG A C 1
ATOM 748 O O . ARG A 1 95 ? -7.523 -1.357 3.456 1.00 76.88 95 ARG A O 1
#

InterPro domains:
  IPR056884 Nephrocystin 3-like, N-terminal [PF24883] (53-94)

pLDDT: mean 71.92, std 19.94, range [27.58, 94.75]

Sequence (95 aa):
MSRYLSDNVNSFNVSNVSNHFTVADHRSEILAWLSPLEPQTRHQDIRTRRVNGVGSWLLQTEEFRSWCDGGRAGESDNATLFCCGNPGVGKTYIR

Radius of gyration: 18.79 Å; chains: 1; bounding box: 38×41×41 Å

Organism: NCBI:txid1336337